Protein AF-A0A6J1HKQ3-F1 (afdb_monomer_lite)

Foldseek 3Di:
DVVVVVVVCVVVVVVCCCVPVVVVCVVDVVSVVVVVVVCVVCVVVVVCVVQVDDAQDPVLLVVLVVLLVVLLVQLLDPPVPSVLVSLVSNVSSVRRYVCSVVVCVVCCVVRVSSVVSNVVVVVVVVVVQVVPPPPDDPDPD

Structure (mmCIF, N/CA/C/O backbone):
data_AF-A0A6J1HKQ3-F1
#
_entry.id   AF-A0A6J1HKQ3-F1
#
loop_
_atom_site.group_PDB
_atom_site.id
_atom_site.type_symbol
_atom_site.label_atom_id
_atom_site.label_alt_id
_atom_site.label_comp_id
_atom_site.label_asym_id
_atom_site.label_entity_id
_atom_site.label_seq_id
_atom_site.pdbx_PDB_ins_code
_atom_site.Cartn_x
_atom_site.Cartn_y
_atom_site.Cartn_z
_atom_site.occupancy
_atom_site.B_iso_or_equiv
_atom_site.auth_seq_id
_atom_site.auth_comp_id
_atom_site.auth_asym_id
_atom_site.auth_atom_id
_atom_site.pdbx_PDB_model_num
ATOM 1 N N . MET A 1 1 ? 30.882 -17.206 27.217 1.00 46.12 1 MET A N 1
ATOM 2 C CA . MET A 1 1 ? 29.908 -17.148 28.333 1.00 46.12 1 MET A CA 1
ATOM 3 C C . MET A 1 1 ? 29.360 -15.746 28.627 1.00 46.12 1 MET A C 1
ATOM 5 O O . MET A 1 1 ? 28.227 -15.671 29.065 1.00 46.12 1 MET A O 1
ATOM 9 N N . ILE A 1 2 ? 30.076 -14.645 28.347 1.00 42.06 2 ILE A N 1
ATOM 10 C CA . ILE A 1 2 ? 29.600 -13.270 28.647 1.00 42.06 2 ILE A CA 1
ATOM 11 C C . ILE A 1 2 ? 28.511 -12.759 27.671 1.00 42.06 2 ILE A C 1
ATOM 13 O O . ILE A 1 2 ? 27.623 -12.017 28.071 1.00 42.06 2 ILE A O 1
ATOM 17 N N . VAL A 1 3 ? 28.507 -13.204 26.408 1.00 39.50 3 VAL A N 1
ATOM 18 C CA . VAL A 1 3 ? 27.545 -12.726 25.385 1.00 39.50 3 VAL A CA 1
ATOM 19 C C . VAL A 1 3 ? 26.098 -13.177 25.653 1.00 39.50 3 VAL A 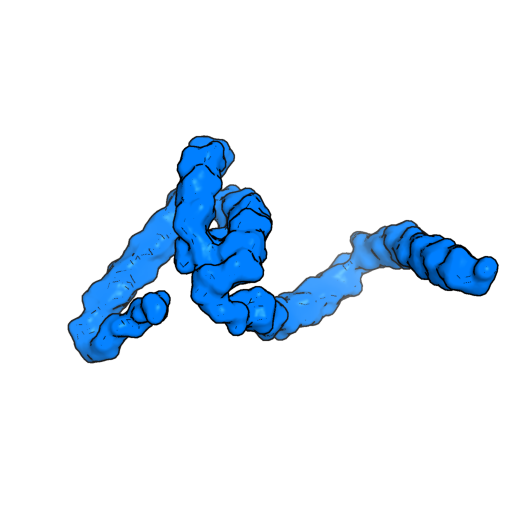C 1
ATOM 21 O O . VAL A 1 3 ? 25.153 -12.484 25.288 1.00 39.50 3 VAL A O 1
ATOM 24 N N . GLN A 1 4 ? 25.912 -14.309 26.337 1.00 44.72 4 GLN A N 1
ATOM 25 C CA . GLN A 1 4 ? 24.590 -14.899 26.572 1.00 44.72 4 GLN A CA 1
ATOM 26 C C . GLN A 1 4 ? 23.812 -14.189 27.694 1.00 44.72 4 GLN A C 1
ATOM 28 O O . GLN A 1 4 ? 22.592 -14.095 27.616 1.00 44.72 4 GLN A O 1
ATOM 33 N N . ALA A 1 5 ? 24.513 -13.631 28.690 1.00 41.69 5 ALA A N 1
ATOM 34 C CA . ALA A 1 5 ? 23.900 -12.814 29.739 1.00 41.69 5 ALA A CA 1
ATOM 35 C C . ALA A 1 5 ? 23.355 -11.489 29.166 1.00 41.69 5 ALA A C 1
ATOM 37 O O . ALA A 1 5 ? 22.201 -11.149 29.393 1.00 41.69 5 ALA A O 1
ATOM 38 N N . CYS A 1 6 ? 24.121 -10.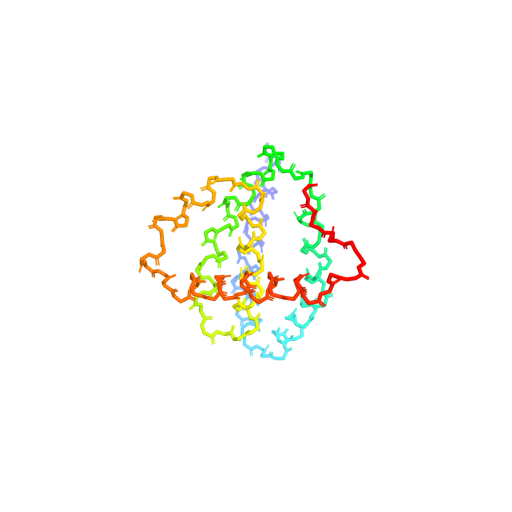819 28.292 1.00 51.50 6 CYS A N 1
ATOM 39 C CA . CYS A 1 6 ? 23.694 -9.575 27.634 1.00 51.50 6 CYS A CA 1
ATOM 40 C C . CYS A 1 6 ? 22.462 -9.727 26.720 1.00 51.50 6 CYS A C 1
ATOM 42 O O . CYS A 1 6 ? 21.669 -8.794 26.618 1.00 51.50 6 CYS A O 1
ATOM 44 N N . GLN A 1 7 ? 22.276 -10.871 26.048 1.00 48.72 7 GLN A N 1
ATOM 45 C CA . GLN A 1 7 ? 21.069 -11.103 25.238 1.00 48.72 7 GLN A CA 1
ATOM 46 C C . GLN A 1 7 ? 19.828 -11.393 26.092 1.00 48.72 7 GLN A C 1
ATOM 48 O O . GLN A 1 7 ? 18.734 -10.947 25.741 1.00 48.72 7 GLN A O 1
ATOM 53 N N . ALA A 1 8 ? 19.989 -12.119 27.202 1.00 53.16 8 ALA A N 1
ATOM 54 C CA . ALA A 1 8 ? 18.889 -12.429 28.111 1.00 53.16 8 ALA A CA 1
ATOM 55 C C . ALA A 1 8 ? 18.381 -11.169 28.828 1.00 53.16 8 ALA A C 1
ATOM 57 O O . ALA A 1 8 ? 17.173 -10.954 28.885 1.00 53.16 8 ALA A O 1
ATOM 58 N N . ASP A 1 9 ? 19.282 -10.292 29.275 1.00 60.91 9 ASP A N 1
ATOM 59 C CA . ASP A 1 9 ? 18.913 -9.043 29.949 1.00 60.91 9 ASP A CA 1
ATOM 60 C C . ASP A 1 9 ? 18.188 -8.063 29.017 1.00 60.91 9 ASP A C 1
ATOM 62 O O . ASP A 1 9 ? 17.253 -7.380 29.434 1.00 60.91 9 ASP A O 1
ATOM 66 N N . LEU A 1 10 ? 18.551 -8.032 27.729 1.00 69.44 10 LEU A N 1
ATOM 67 C CA . LEU A 1 10 ? 17.857 -7.204 26.741 1.00 69.44 10 LEU A CA 1
ATOM 68 C C . LEU A 1 10 ? 16.448 -7.738 26.445 1.00 69.44 10 LEU A C 1
ATOM 70 O O . LEU A 1 10 ? 15.500 -6.962 26.361 1.00 69.44 10 LEU A O 1
ATOM 74 N N . ALA A 1 11 ? 16.300 -9.059 26.304 1.00 72.00 11 ALA A N 1
ATOM 75 C CA . ALA A 1 11 ? 15.006 -9.692 26.058 1.00 72.00 11 ALA A CA 1
ATOM 76 C C . ALA A 1 11 ? 14.068 -9.554 27.267 1.00 72.00 11 ALA A C 1
ATOM 78 O O . ALA A 1 11 ? 12.896 -9.220 27.098 1.00 72.00 11 ALA A O 1
ATOM 79 N N . ILE A 1 12 ? 14.590 -9.737 28.483 1.00 77.69 12 ILE A N 1
ATOM 80 C CA . ILE A 1 12 ? 13.853 -9.527 29.736 1.00 77.69 12 ILE A CA 1
ATOM 81 C C . ILE A 1 12 ? 13.516 -8.042 29.911 1.00 77.69 12 ILE A C 1
ATOM 83 O O . ILE A 1 12 ? 12.399 -7.719 30.306 1.00 77.69 12 ILE A O 1
ATOM 87 N N . GLY A 1 13 ? 14.429 -7.135 29.558 1.00 78.00 13 GLY A N 1
ATOM 88 C CA . GLY A 1 13 ? 14.197 -5.691 29.584 1.00 78.00 13 GLY A CA 1
ATOM 89 C C . GLY A 1 13 ? 13.122 -5.239 28.595 1.00 78.00 13 GLY A C 1
ATOM 90 O O . GLY A 1 13 ? 12.247 -4.460 28.961 1.00 78.00 13 GLY A O 1
ATOM 91 N N . LEU A 1 14 ? 13.128 -5.768 27.369 1.00 74.75 14 LEU A N 1
ATOM 92 C CA . LEU A 1 14 ? 12.092 -5.515 26.362 1.00 74.75 14 LEU A CA 1
ATOM 93 C C . LEU A 1 14 ? 10.748 -6.128 26.763 1.00 74.75 14 LEU A C 1
ATOM 95 O O . LEU A 1 14 ? 9.712 -5.491 26.577 1.00 74.75 14 LEU A O 1
ATOM 99 N N . TYR A 1 15 ? 10.757 -7.326 27.353 1.00 77.56 15 TYR A N 1
ATOM 100 C CA . TYR A 1 15 ? 9.554 -7.965 27.880 1.00 77.56 15 TYR A CA 1
ATOM 101 C C . TYR A 1 15 ? 8.971 -7.165 29.050 1.00 77.56 15 TYR A C 1
ATOM 103 O O . TYR A 1 15 ? 7.782 -6.866 29.057 1.00 77.56 15 TYR A O 1
ATOM 111 N N . ALA A 1 16 ? 9.802 -6.732 30.000 1.00 74.88 16 ALA A N 1
ATOM 112 C CA . ALA A 1 16 ? 9.383 -5.872 31.100 1.00 74.88 16 ALA A CA 1
ATOM 113 C C . ALA A 1 16 ? 8.895 -4.506 30.591 1.00 74.88 16 ALA A C 1
ATOM 115 O O . ALA A 1 16 ? 7.859 -4.016 31.033 1.00 74.88 16 ALA A O 1
ATOM 116 N N . TRP A 1 17 ? 9.565 -3.913 29.604 1.00 77.44 17 TRP A N 1
ATOM 117 C CA . TRP A 1 17 ? 9.116 -2.677 28.964 1.00 77.44 17 TRP A CA 1
ATOM 118 C C . TRP A 1 17 ? 7.730 -2.854 28.322 1.00 77.44 17 TRP A C 1
ATOM 120 O O . TRP A 1 17 ? 6.816 -2.075 28.596 1.00 77.44 17 TRP A O 1
ATOM 130 N N . ALA A 1 18 ? 7.524 -3.926 27.555 1.00 76.94 18 ALA A N 1
ATOM 131 C CA . ALA A 1 18 ? 6.248 -4.214 26.904 1.00 76.94 18 ALA A CA 1
ATOM 132 C C . ALA A 1 18 ? 5.135 -4.613 27.888 1.00 76.94 18 ALA A C 1
ATOM 134 O O . ALA A 1 18 ? 3.961 -4.364 27.635 1.00 76.94 18 ALA A O 1
ATOM 135 N N . HIS A 1 19 ? 5.477 -5.215 29.022 1.00 70.44 19 HIS A N 1
ATOM 136 C CA . HIS A 1 19 ? 4.481 -5.682 29.981 1.00 70.44 19 HIS A CA 1
ATOM 137 C C . HIS A 1 19 ? 4.119 -4.621 31.032 1.00 70.44 19 HIS A C 1
ATOM 139 O O . HIS A 1 19 ? 2.997 -4.625 31.530 1.00 70.44 19 HIS A O 1
ATOM 145 N N . TYR A 1 20 ? 5.030 -3.695 31.357 1.00 69.75 20 TYR A N 1
ATOM 146 C CA . TYR A 1 20 ? 4.792 -2.644 32.355 1.00 69.75 20 TYR A CA 1
ATOM 147 C C . TYR A 1 20 ? 4.458 -1.280 31.742 1.00 69.75 20 TYR A C 1
ATOM 149 O O . TYR A 1 20 ? 3.579 -0.595 32.259 1.00 69.75 20 TYR A O 1
ATOM 157 N N . LEU A 1 21 ? 5.110 -0.862 30.651 1.00 63.53 21 LEU A N 1
ATOM 158 C CA . LEU A 1 21 ? 4.923 0.492 30.104 1.00 63.53 21 LEU A CA 1
ATOM 159 C C . LEU A 1 21 ? 3.824 0.568 29.049 1.00 63.53 21 LEU A C 1
ATOM 161 O O . LEU A 1 21 ? 3.116 1.568 28.978 1.00 63.53 21 LEU A O 1
ATOM 165 N N . LEU A 1 22 ? 3.630 -0.488 28.269 1.00 66.81 22 LEU A N 1
ATOM 166 C CA . LEU A 1 22 ? 2.591 -0.555 27.237 1.00 66.81 22 LEU A CA 1
ATOM 167 C C . LEU A 1 22 ? 1.169 -0.421 27.835 1.00 66.81 22 LEU A C 1
ATOM 169 O O . LEU A 1 22 ? 0.392 0.384 27.315 1.00 66.81 22 LEU A O 1
ATOM 173 N N . PRO A 1 23 ? 0.839 -1.054 28.985 1.00 61.84 23 PRO A N 1
ATOM 174 C CA . PRO A 1 23 ? -0.421 -0.799 29.689 1.00 61.84 23 PRO A CA 1
ATOM 175 C C . PRO A 1 23 ? -0.551 0.641 30.204 1.00 61.84 23 PRO A C 1
ATOM 177 O O . PRO A 1 23 ? -1.626 1.230 30.111 1.00 61.84 23 PRO A O 1
ATOM 180 N N . ILE A 1 24 ? 0.537 1.252 30.685 1.00 58.22 24 ILE A N 1
ATOM 181 C CA . ILE A 1 24 ? 0.543 2.641 31.185 1.00 58.22 24 ILE A CA 1
ATOM 182 C C . ILE A 1 24 ? 0.322 3.642 30.040 1.00 58.22 24 ILE A C 1
ATOM 184 O O . ILE A 1 24 ? -0.449 4.590 30.189 1.00 58.22 24 ILE A O 1
ATOM 188 N N . VAL A 1 25 ? 0.933 3.406 28.877 1.00 57.31 25 VAL A N 1
ATOM 189 C CA . VAL A 1 25 ? 0.704 4.199 27.658 1.00 57.31 25 VAL A CA 1
ATOM 190 C C . VAL A 1 25 ? -0.729 4.012 27.148 1.00 57.31 25 VAL A C 1
ATOM 192 O O . VAL A 1 25 ? -1.334 4.972 26.672 1.00 57.31 25 VAL A O 1
ATOM 195 N N . SER A 1 26 ? -1.309 2.817 27.307 1.00 55.88 26 SER A N 1
ATOM 196 C CA . SER A 1 26 ? -2.711 2.556 26.949 1.00 55.88 26 SER A CA 1
ATOM 197 C C . SER A 1 26 ? -3.726 3.200 27.910 1.00 55.88 26 SER A C 1
ATOM 199 O O . SER A 1 26 ? -4.828 3.543 27.489 1.00 55.88 26 SER A O 1
ATOM 201 N N . CYS A 1 27 ? -3.344 3.419 29.175 1.00 54.50 27 CYS A N 1
ATOM 202 C CA . CYS A 1 27 ? -4.207 3.944 30.240 1.00 54.50 27 CYS A CA 1
ATOM 203 C C . CYS A 1 27 ? -4.160 5.477 30.376 1.00 54.50 27 CYS A C 1
ATOM 205 O O . CYS A 1 27 ? -4.966 6.060 31.098 1.00 54.50 27 CYS A O 1
ATOM 207 N N . ASN A 1 28 ? -3.244 6.157 29.679 1.00 65.38 28 ASN A N 1
ATOM 208 C CA . ASN A 1 28 ? -3.148 7.614 29.712 1.00 65.38 28 ASN A CA 1
ATOM 209 C C . ASN A 1 28 ? -3.415 8.199 28.314 1.00 65.38 28 ASN A C 1
ATOM 211 O O . ASN A 1 28 ? -2.475 8.390 27.532 1.00 65.38 28 ASN A O 1
ATOM 215 N N . PRO A 1 29 ? -4.689 8.495 27.978 1.00 64.31 29 PRO A N 1
ATOM 216 C CA . PRO A 1 29 ? -5.082 8.993 26.662 1.00 64.31 29 PRO A CA 1
ATOM 217 C C . PRO A 1 29 ? -4.269 10.209 26.225 1.00 64.31 29 PRO A C 1
ATOM 219 O O . PRO A 1 29 ? -3.943 10.325 25.050 1.00 64.31 29 PRO A O 1
ATOM 222 N N . GLN A 1 30 ? -3.874 11.069 27.167 1.00 66.31 30 GLN A N 1
ATOM 223 C CA . GLN A 1 30 ? -3.092 12.271 26.897 1.00 66.31 30 GLN A CA 1
ATOM 224 C C . GLN A 1 30 ? -1.621 11.970 26.573 1.00 66.31 30 GLN A C 1
ATOM 226 O O . GLN A 1 30 ? -1.034 12.632 25.720 1.00 66.31 30 GLN A O 1
ATOM 231 N N . ALA A 1 31 ? -1.024 10.949 27.198 1.00 63.66 31 ALA A N 1
ATOM 232 C CA . ALA A 1 31 ? 0.323 10.492 26.849 1.00 63.66 31 ALA A CA 1
ATOM 233 C C . ALA A 1 31 ? 0.340 9.793 25.480 1.00 63.66 31 ALA A C 1
ATOM 235 O O . ALA A 1 31 ? 1.271 10.006 24.704 1.00 63.66 31 ALA A O 1
ATOM 236 N N . ARG A 1 32 ? -0.709 9.020 25.160 1.00 64.75 32 ARG A N 1
ATOM 237 C CA . ARG A 1 32 ? -0.923 8.435 23.829 1.00 64.75 32 ARG A CA 1
ATOM 238 C C . ARG A 1 32 ? -1.076 9.519 22.763 1.00 64.75 32 ARG A C 1
ATOM 240 O O . ARG A 1 32 ? -0.345 9.486 21.786 1.00 64.75 32 ARG A O 1
ATOM 247 N N . VAL A 1 33 ? -1.953 10.501 22.983 1.00 70.19 33 VAL A N 1
ATOM 248 C CA . VAL A 1 33 ? -2.159 11.631 22.059 1.00 70.19 33 VAL A CA 1
ATOM 249 C C . VAL A 1 33 ? -0.851 12.387 21.838 1.00 70.19 33 VAL A C 1
ATOM 251 O O . VAL A 1 33 ? -0.436 12.554 20.701 1.00 70.19 33 VAL A O 1
ATOM 254 N N . LYS A 1 34 ? -0.116 12.715 22.906 1.00 66.88 34 LYS A N 1
ATOM 255 C CA . LYS A 1 34 ? 1.176 13.410 22.799 1.00 66.88 34 LYS A CA 1
ATOM 256 C C . LYS A 1 34 ? 2.257 12.589 22.082 1.00 66.88 34 LYS A C 1
ATOM 258 O O . LYS A 1 34 ? 3.159 13.159 21.470 1.00 66.88 34 LYS A O 1
ATOM 263 N N . ALA A 1 35 ? 2.215 11.260 22.176 1.00 65.81 35 ALA A N 1
ATOM 264 C CA . ALA A 1 35 ? 3.107 10.381 21.421 1.00 65.81 35 ALA A CA 1
ATOM 265 C C . ALA A 1 35 ? 2.713 10.318 19.936 1.00 65.81 35 ALA A C 1
ATOM 267 O O . ALA A 1 35 ? 3.592 10.402 19.080 1.00 65.81 35 ALA A O 1
ATOM 268 N N . THR A 1 36 ? 1.415 10.236 19.634 1.00 72.62 36 THR A N 1
ATOM 269 C CA . THR A 1 36 ? 0.882 10.264 18.267 1.00 72.62 36 THR A CA 1
ATOM 270 C C . THR A 1 36 ? 1.158 11.603 17.582 1.00 72.62 36 THR A C 1
ATOM 272 O O . THR A 1 36 ? 1.686 11.590 16.480 1.00 72.62 36 THR A O 1
ATOM 275 N N . GLU A 1 37 ? 0.948 12.738 18.256 1.00 73.00 37 GLU A N 1
ATOM 276 C CA . GLU A 1 37 ? 1.266 14.083 17.739 1.00 73.00 37 GLU A CA 1
ATOM 277 C C . GLU A 1 37 ? 2.749 14.221 17.364 1.00 73.00 37 GLU A C 1
ATOM 279 O O . GLU A 1 37 ? 3.107 14.758 16.318 1.00 73.00 37 GLU A O 1
ATOM 284 N N . ARG A 1 38 ? 3.647 13.705 18.213 1.00 74.62 38 ARG A N 1
ATOM 285 C CA . ARG A 1 38 ? 5.090 13.715 17.931 1.00 74.62 38 ARG A CA 1
ATOM 286 C C . ARG A 1 38 ? 5.451 12.820 16.754 1.00 74.62 38 ARG A C 1
ATOM 288 O O . ARG A 1 38 ? 6.359 13.157 16.001 1.00 74.62 38 ARG A O 1
ATOM 295 N N . PHE A 1 39 ? 4.783 11.676 16.625 1.00 75.25 39 PHE A N 1
ATOM 296 C CA . PHE A 1 39 ? 4.994 10.773 15.504 1.00 75.25 39 PHE A CA 1
ATOM 297 C C . PHE A 1 39 ? 4.498 11.400 14.200 1.00 75.25 39 PHE A C 1
ATOM 299 O O . PHE A 1 39 ? 5.238 11.412 13.225 1.00 75.25 39 PHE A O 1
ATOM 306 N N . GLU A 1 40 ? 3.307 11.992 14.205 1.00 78.06 40 GLU A N 1
ATOM 307 C CA . GLU A 1 40 ? 2.714 12.691 13.065 1.00 78.06 40 GLU A CA 1
ATOM 308 C C . GLU A 1 40 ? 3.593 13.853 12.580 1.00 78.06 40 GLU A C 1
ATOM 310 O O . GLU A 1 40 ? 3.815 13.991 11.381 1.00 78.06 40 GLU A O 1
ATOM 315 N N . ALA A 1 41 ? 4.213 14.607 13.494 1.00 77.50 41 ALA A N 1
ATOM 316 C CA . ALA A 1 41 ? 5.150 15.675 13.138 1.00 77.50 41 ALA A CA 1
ATOM 317 C C . ALA A 1 41 ? 6.435 15.180 12.437 1.00 77.50 41 ALA A C 1
ATOM 319 O O . ALA A 1 41 ? 7.054 15.929 11.682 1.00 77.50 41 ALA A O 1
ATOM 320 N N . ILE A 1 42 ? 6.865 13.940 12.694 1.00 77.88 42 ILE A N 1
ATOM 321 C CA . ILE A 1 42 ? 8.106 13.359 12.144 1.00 77.88 42 ILE A CA 1
ATOM 322 C C . ILE A 1 42 ? 7.810 12.426 10.956 1.00 77.88 42 ILE A C 1
ATOM 324 O O . ILE A 1 42 ? 8.691 12.159 10.134 1.00 77.88 42 ILE A O 1
ATOM 328 N N . TYR A 1 43 ? 6.569 11.949 10.839 1.00 79.94 43 TYR A N 1
ATOM 329 C CA . TYR A 1 43 ? 6.136 10.975 9.843 1.00 79.94 43 TYR A CA 1
ATOM 330 C C . TYR A 1 43 ? 6.415 11.404 8.393 1.00 79.94 43 TYR A C 1
ATOM 332 O O . TYR A 1 43 ? 6.970 10.577 7.669 1.00 79.94 43 TYR A O 1
ATOM 340 N N . PRO A 1 44 ? 6.148 12.654 7.953 1.00 81.81 44 PRO A N 1
ATOM 341 C CA . PRO A 1 44 ? 6.457 13.082 6.588 1.00 81.81 44 PRO A CA 1
ATOM 342 C C . PRO A 1 44 ? 7.940 12.913 6.241 1.00 81.81 44 PRO A C 1
ATOM 344 O O . PRO A 1 44 ? 8.275 12.313 5.223 1.00 81.81 44 PRO A O 1
ATOM 347 N N . THR A 1 45 ? 8.835 13.340 7.134 1.00 79.25 45 THR A N 1
ATOM 348 C CA . THR A 1 45 ? 10.285 13.202 6.951 1.00 79.25 45 THR A CA 1
ATOM 349 C C . THR A 1 45 ? 10.708 11.736 6.922 1.00 79.25 45 THR A C 1
ATOM 351 O O . THR A 1 45 ? 11.514 11.330 6.086 1.00 79.25 45 THR A O 1
ATOM 354 N N . LEU A 1 46 ? 10.158 10.913 7.821 1.00 75.00 46 LEU A N 1
ATOM 355 C CA . LEU A 1 46 ? 10.465 9.484 7.860 1.00 75.00 46 LEU A CA 1
ATOM 356 C C . LEU A 1 46 ? 9.968 8.765 6.598 1.00 75.00 46 LEU A C 1
ATOM 358 O O . LEU A 1 46 ? 10.674 7.904 6.075 1.00 75.00 46 LEU A O 1
ATOM 362 N N . LYS A 1 47 ? 8.789 9.141 6.094 1.00 79.69 47 LYS A N 1
ATOM 363 C CA . LYS A 1 47 ? 8.220 8.654 4.836 1.00 79.69 47 LYS A CA 1
ATOM 364 C C . LYS A 1 47 ? 9.121 9.028 3.666 1.00 79.69 47 LYS A C 1
ATOM 366 O O . LYS A 1 47 ? 9.516 8.145 2.915 1.00 79.69 47 LYS A O 1
ATOM 371 N N . GLU A 1 48 ? 9.498 10.294 3.529 1.00 78.12 48 GLU A N 1
ATOM 372 C CA . GLU A 1 48 ? 10.393 10.732 2.453 1.00 78.12 48 GLU A CA 1
ATOM 373 C C . GLU A 1 48 ? 11.710 9.955 2.470 1.00 78.12 48 GLU A C 1
ATOM 375 O O . GLU A 1 48 ? 12.097 9.393 1.450 1.00 78.12 48 GLU A O 1
ATOM 380 N N . VAL A 1 49 ? 12.353 9.827 3.633 1.00 75.06 49 VAL A N 1
ATOM 381 C CA . VAL A 1 49 ? 13.618 9.087 3.767 1.00 75.06 49 VAL A CA 1
ATOM 382 C C . VAL A 1 49 ? 13.443 7.595 3.466 1.00 75.06 49 VAL A C 1
ATOM 384 O O . VAL A 1 49 ? 14.287 7.008 2.789 1.00 75.06 49 VAL A O 1
ATOM 387 N N . ALA A 1 50 ? 12.353 6.973 3.923 1.00 76.88 50 ALA A N 1
ATOM 388 C CA . ALA A 1 50 ? 12.067 5.566 3.647 1.00 76.88 50 ALA A CA 1
ATOM 389 C C . ALA A 1 50 ? 11.806 5.297 2.153 1.00 76.88 50 ALA A C 1
ATOM 391 O O . ALA A 1 50 ? 12.104 4.204 1.666 1.00 76.88 50 ALA A O 1
ATOM 392 N N . LEU A 1 51 ? 11.275 6.287 1.428 1.00 77.94 51 LEU A N 1
ATOM 393 C CA . LEU A 1 51 ? 10.926 6.181 0.010 1.00 77.94 51 LEU A CA 1
ATOM 394 C C . LEU A 1 51 ? 11.993 6.775 -0.935 1.00 77.94 51 LEU A C 1
ATOM 396 O O . LEU A 1 51 ? 11.917 6.540 -2.138 1.00 77.94 51 LEU A O 1
ATOM 400 N N . ALA A 1 52 ? 13.019 7.468 -0.425 1.00 76.88 52 ALA A N 1
ATOM 401 C CA . ALA A 1 52 ? 14.067 8.160 -1.198 1.00 76.88 52 ALA A CA 1
ATOM 402 C C . ALA A 1 52 ? 15.101 7.245 -1.894 1.00 76.88 52 ALA A C 1
ATOM 404 O O . ALA A 1 52 ? 16.159 7.704 -2.332 1.00 76.88 52 ALA A O 1
ATOM 405 N N . GLY A 1 53 ? 14.843 5.941 -1.997 1.00 78.44 53 GLY A N 1
ATOM 406 C CA . GLY A 1 53 ? 15.737 5.038 -2.722 1.00 78.44 53 GLY A CA 1
ATOM 407 C C . GLY A 1 53 ? 15.618 5.181 -4.242 1.00 78.44 53 GLY A C 1
ATOM 408 O O . GLY A 1 53 ? 14.656 5.734 -4.764 1.00 78.44 53 GLY A O 1
ATOM 409 N N . SER A 1 54 ? 16.601 4.642 -4.969 1.00 76.38 54 SER A N 1
ATOM 410 C CA . SER A 1 54 ? 16.588 4.652 -6.436 1.00 76.38 54 SER A CA 1
ATOM 411 C C . SER A 1 54 ? 15.367 3.881 -6.971 1.00 76.38 54 SER A C 1
ATOM 413 O O . SER A 1 54 ? 15.233 2.682 -6.656 1.00 76.38 54 SER A O 1
ATOM 415 N N . PRO A 1 55 ? 14.495 4.534 -7.770 1.00 71.31 55 PRO A N 1
ATOM 416 C CA . PRO A 1 55 ? 13.318 3.894 -8.338 1.00 71.31 55 PRO A CA 1
ATOM 417 C C . PRO A 1 55 ? 13.678 2.654 -9.154 1.00 71.31 55 PRO A C 1
ATOM 419 O O . PRO A 1 55 ? 14.673 2.624 -9.877 1.00 71.31 55 PRO A O 1
ATOM 422 N N . GLY A 1 56 ? 12.899 1.584 -9.002 1.00 74.44 56 GLY A N 1
ATOM 423 C CA . GLY A 1 56 ? 13.107 0.331 -9.738 1.00 74.44 56 GLY A CA 1
ATOM 424 C C . GLY A 1 56 ? 14.302 -0.529 -9.288 1.00 74.44 56 GLY A C 1
ATOM 425 O O . GLY A 1 56 ? 14.486 -1.631 -9.823 1.00 74.44 56 GLY A O 1
ATOM 426 N N . SER A 1 57 ? 15.083 -0.099 -8.289 1.00 85.44 57 SER A N 1
ATOM 427 C CA . SER A 1 57 ? 16.149 -0.918 -7.694 1.00 85.44 57 SER A CA 1
ATOM 428 C C . SER A 1 57 ? 15.601 -2.208 -7.064 1.00 85.44 57 SER A C 1
ATOM 430 O O . SER A 1 57 ? 14.456 -2.271 -6.616 1.00 85.44 57 SER A O 1
ATOM 432 N N . LYS A 1 58 ? 16.422 -3.267 -6.987 1.00 85.94 58 LYS A N 1
ATOM 433 C CA . LYS A 1 58 ? 15.998 -4.564 -6.416 1.00 85.94 58 LYS A CA 1
ATOM 434 C C . LYS A 1 58 ? 15.497 -4.431 -4.973 1.00 85.94 58 LYS A C 1
ATOM 436 O O . LYS A 1 58 ? 14.503 -5.056 -4.616 1.00 85.94 58 LYS A O 1
ATOM 441 N N . ALA A 1 59 ? 16.172 -3.610 -4.169 1.00 83.81 59 ALA A N 1
ATOM 442 C CA . ALA A 1 59 ? 15.761 -3.322 -2.800 1.00 83.81 59 ALA A CA 1
ATOM 443 C C . ALA A 1 59 ? 14.408 -2.597 -2.774 1.00 83.81 59 ALA A C 1
ATOM 445 O O . ALA A 1 59 ? 13.495 -3.040 -2.082 1.00 83.81 59 ALA A O 1
ATOM 446 N N . MET A 1 60 ? 14.232 -1.557 -3.597 1.00 85.94 60 MET A N 1
ATOM 447 C CA . MET A 1 60 ? 12.980 -0.801 -3.633 1.00 85.94 60 MET A CA 1
ATOM 448 C C . MET A 1 60 ? 11.803 -1.626 -4.165 1.00 85.94 60 MET A C 1
ATOM 450 O O . MET A 1 60 ? 10.684 -1.516 -3.668 1.00 85.94 60 MET A O 1
ATOM 454 N N . LYS A 1 61 ? 12.051 -2.541 -5.108 1.00 86.62 61 LYS A N 1
ATOM 455 C CA . LYS A 1 61 ? 11.057 -3.515 -5.585 1.00 86.62 61 LYS A CA 1
ATOM 456 C C . LYS A 1 61 ? 10.572 -4.462 -4.486 1.00 86.62 61 LYS A C 1
ATOM 458 O O . LYS A 1 61 ? 9.393 -4.801 -4.466 1.00 86.62 61 LYS A O 1
ATOM 463 N N . GLN A 1 62 ? 11.453 -4.885 -3.578 1.00 87.31 62 GLN A N 1
ATOM 464 C CA . GLN A 1 62 ? 11.064 -5.711 -2.429 1.00 87.31 62 GLN A CA 1
ATOM 465 C C . GLN A 1 62 ? 10.317 -4.895 -1.373 1.00 87.31 62 GLN A C 1
ATOM 467 O O . GLN A 1 62 ? 9.303 -5.355 -0.851 1.00 87.31 62 GLN A O 1
ATOM 472 N N . VAL A 1 63 ? 10.798 -3.685 -1.081 1.00 87.12 63 VAL A N 1
ATOM 473 C CA . VAL A 1 63 ? 10.168 -2.771 -0.120 1.00 87.12 63 VAL A CA 1
ATOM 474 C C . VAL A 1 63 ? 8.755 -2.408 -0.574 1.00 87.12 63 VAL A C 1
ATOM 476 O O . VAL A 1 63 ? 7.813 -2.611 0.186 1.00 87.12 63 VAL A O 1
ATOM 479 N N . SER A 1 64 ? 8.583 -1.985 -1.828 1.00 86.12 64 SER A N 1
ATOM 480 C CA . SER A 1 64 ? 7.265 -1.691 -2.409 1.00 86.12 64 SER A CA 1
ATOM 481 C C . SER A 1 64 ? 6.322 -2.892 -2.358 1.00 86.12 64 SER A C 1
ATOM 483 O O . SER A 1 64 ? 5.197 -2.737 -1.908 1.00 86.12 64 SER A O 1
ATOM 485 N N . GLN A 1 65 ? 6.770 -4.108 -2.694 1.00 88.06 65 GLN A N 1
ATOM 486 C CA . GLN A 1 65 ? 5.927 -5.306 -2.552 1.00 88.06 65 GLN A CA 1
ATOM 487 C C . GLN A 1 65 ? 5.488 -5.568 -1.107 1.00 88.06 65 GLN A C 1
ATOM 489 O O . GLN A 1 65 ? 4.350 -5.970 -0.874 1.00 88.06 65 GLN A O 1
ATOM 494 N N . LYS A 1 66 ? 6.383 -5.380 -0.129 1.00 88.38 66 LYS A N 1
ATOM 495 C CA . LYS A 1 66 ? 6.050 -5.588 1.287 1.00 88.38 66 LYS A CA 1
ATOM 496 C C . LYS A 1 66 ? 5.080 -4.529 1.794 1.00 88.38 66 LYS A C 1
ATOM 498 O O . LYS A 1 66 ? 4.123 -4.882 2.475 1.00 88.38 66 LYS A O 1
ATOM 503 N N . ILE A 1 67 ? 5.307 -3.268 1.441 1.00 89.88 67 ILE A N 1
ATOM 504 C CA . ILE A 1 67 ? 4.453 -2.142 1.830 1.00 89.88 67 ILE A CA 1
ATOM 505 C C . ILE A 1 67 ? 3.077 -2.243 1.159 1.00 89.88 67 ILE A C 1
ATOM 507 O O . ILE A 1 67 ? 2.068 -1.999 1.819 1.00 89.88 67 ILE A O 1
ATOM 511 N N . PHE A 1 68 ? 3.022 -2.681 -0.103 1.00 88.25 68 PHE A N 1
ATOM 512 C CA . PHE A 1 68 ? 1.797 -2.793 -0.896 1.00 88.25 68 PHE A CA 1
ATOM 513 C C . PHE A 1 68 ? 0.682 -3.545 -0.166 1.00 88.25 68 PHE A C 1
ATOM 515 O O . PHE A 1 68 ? -0.442 -3.064 -0.087 1.00 88.25 68 PHE A O 1
ATOM 522 N N . SER A 1 69 ? 0.996 -4.697 0.433 1.00 87.00 69 SER A N 1
ATOM 523 C CA . SER A 1 69 ? 0.000 -5.512 1.141 1.00 87.00 69 SER A CA 1
ATOM 524 C C . SER A 1 69 ? -0.641 -4.786 2.332 1.00 87.00 69 SER A C 1
ATOM 526 O O . SER A 1 69 ? -1.815 -5.005 2.624 1.00 87.00 69 SER A O 1
ATOM 528 N N . PHE A 1 70 ? 0.119 -3.936 3.029 1.00 86.06 70 PHE A N 1
ATOM 529 C CA . PHE A 1 70 ? -0.388 -3.150 4.155 1.00 86.06 70 PHE A CA 1
ATOM 530 C C . PHE A 1 70 ? -1.179 -1.937 3.671 1.00 86.06 70 PHE A C 1
ATOM 532 O O . PHE A 1 70 ? -2.278 -1.694 4.164 1.00 86.06 70 PHE A O 1
ATOM 539 N N . ALA A 1 71 ? -0.652 -1.226 2.671 1.00 87.12 71 ALA A N 1
ATOM 540 C CA . ALA A 1 71 ? -1.313 -0.073 2.071 1.00 87.12 71 ALA A CA 1
ATOM 541 C C . ALA A 1 71 ? -2.656 -0.455 1.435 1.00 87.12 71 ALA A C 1
ATOM 543 O O . ALA A 1 71 ? -3.637 0.253 1.620 1.00 87.12 71 ALA A O 1
ATOM 544 N N . ALA A 1 72 ? -2.729 -1.608 0.764 1.00 86.50 72 ALA A N 1
ATOM 545 C CA . ALA A 1 72 ? -3.963 -2.115 0.176 1.00 86.50 72 ALA A CA 1
ATOM 546 C C . ALA A 1 72 ? -5.067 -2.306 1.212 1.00 86.50 72 ALA A C 1
ATOM 548 O O . ALA A 1 72 ? -6.176 -1.826 1.013 1.00 86.50 72 ALA A O 1
ATOM 549 N N . LYS A 1 73 ? -4.758 -2.952 2.339 1.00 83.69 73 LYS A N 1
ATOM 550 C CA . LYS A 1 73 ? -5.730 -3.149 3.420 1.00 83.69 73 LYS A CA 1
ATOM 551 C C . LYS A 1 73 ? -6.181 -1.816 4.015 1.00 83.69 73 LYS A C 1
ATOM 553 O O . LYS A 1 73 ? -7.375 -1.562 4.070 1.00 83.69 73 LYS A O 1
ATOM 558 N N . ALA A 1 74 ? -5.231 -0.947 4.355 1.00 83.88 74 ALA A N 1
ATOM 559 C CA . ALA A 1 74 ? -5.516 0.337 4.989 1.00 83.88 74 ALA A CA 1
ATOM 560 C C . ALA A 1 74 ? -6.254 1.332 4.071 1.00 83.88 74 ALA A C 1
ATOM 562 O O . ALA A 1 74 ? -7.025 2.153 4.556 1.00 83.88 74 ALA A O 1
ATOM 563 N N . ALA A 1 75 ? -6.057 1.265 2.751 1.00 83.81 75 ALA A N 1
ATOM 564 C CA . ALA A 1 75 ? -6.739 2.140 1.794 1.00 83.81 75 ALA A CA 1
ATOM 565 C C . ALA A 1 75 ? -8.251 1.868 1.695 1.00 83.81 75 ALA A C 1
ATOM 567 O O . ALA A 1 75 ? -8.992 2.748 1.268 1.00 83.81 75 ALA A O 1
ATOM 568 N N . GLY A 1 76 ? -8.702 0.670 2.083 1.00 75.50 76 GLY A N 1
ATOM 569 C CA . GLY A 1 76 ? -10.121 0.304 2.133 1.00 75.50 76 GLY A CA 1
ATOM 570 C C . GLY A 1 76 ? -10.770 0.540 3.497 1.00 75.50 76 GLY A C 1
ATOM 571 O O . GLY A 1 76 ? -11.952 0.272 3.659 1.00 75.50 76 GLY A O 1
ATOM 572 N N . GLU A 1 77 ? -10.018 1.005 4.498 1.00 76.06 77 GLU A N 1
ATOM 573 C CA . GLU A 1 77 ? -10.561 1.274 5.830 1.00 76.06 77 GLU A CA 1
ATOM 574 C C . GLU A 1 77 ? -11.138 2.696 5.890 1.00 76.06 77 GLU A C 1
ATOM 576 O O . GLU A 1 77 ? -10.489 3.664 5.506 1.00 76.06 77 GLU A O 1
ATOM 581 N N . SER A 1 78 ? -12.354 2.849 6.421 1.00 59.38 78 SER A N 1
ATOM 582 C CA . SER A 1 78 ? -13.173 4.075 6.373 1.00 59.38 78 SER A CA 1
ATOM 583 C C . SER A 1 78 ? -12.671 5.259 7.229 1.00 59.38 78 SER A C 1
ATOM 585 O O . SER A 1 78 ? -13.458 6.125 7.620 1.00 59.38 78 SER A O 1
ATOM 587 N N . VAL A 1 79 ? -11.383 5.311 7.581 1.00 62.16 79 VAL A N 1
ATOM 588 C CA . VAL A 1 79 ? -10.783 6.433 8.318 1.00 62.16 79 VAL A CA 1
ATOM 589 C C . VAL A 1 79 ? -10.226 7.437 7.307 1.00 62.16 79 VAL A C 1
ATOM 591 O O . VAL A 1 79 ? -9.226 7.177 6.642 1.00 62.16 79 VAL A O 1
ATOM 594 N N . SER A 1 80 ? -10.891 8.587 7.167 1.00 66.62 80 SER A N 1
ATOM 595 C CA . SER A 1 80 ? -10.733 9.497 6.017 1.00 66.62 80 SER A CA 1
ATOM 596 C C . SER A 1 80 ? -9.316 10.041 5.761 1.00 66.62 80 SER A C 1
ATOM 598 O O . SER A 1 80 ? -8.977 10.286 4.609 1.00 66.62 80 SER A O 1
ATOM 600 N N . GLU A 1 81 ? -8.479 10.223 6.788 1.00 64.94 81 GLU A N 1
ATOM 601 C CA . GLU A 1 81 ? -7.107 10.741 6.610 1.00 64.94 81 GLU A CA 1
ATOM 602 C C . GLU A 1 81 ? -6.078 9.622 6.387 1.00 64.94 81 GLU A C 1
ATOM 604 O O . GLU A 1 81 ? -5.197 9.736 5.534 1.00 64.94 81 GLU A O 1
ATOM 609 N N . LEU A 1 82 ? -6.229 8.497 7.094 1.00 72.75 82 LEU A N 1
ATOM 610 C CA . LEU A 1 82 ? -5.344 7.336 6.959 1.00 72.75 82 LEU A CA 1
ATOM 611 C C . LEU A 1 82 ? -5.563 6.597 5.633 1.00 72.75 82 LEU A C 1
ATOM 613 O O . LEU A 1 82 ? -4.598 6.136 5.027 1.00 72.75 82 LEU A O 1
ATOM 617 N N . SER A 1 83 ? -6.807 6.528 5.156 1.00 78.25 83 SER A N 1
ATOM 618 C CA . SER A 1 83 ? -7.150 5.930 3.858 1.00 78.25 83 SER A CA 1
ATOM 619 C C . SER A 1 83 ? -6.553 6.706 2.685 1.00 78.25 83 SER A C 1
ATOM 621 O O . SER A 1 83 ? -6.038 6.097 1.747 1.00 78.25 83 SER A O 1
ATOM 623 N N . GLY A 1 84 ? -6.544 8.043 2.749 1.00 82.62 84 GLY A N 1
ATOM 624 C CA . GLY A 1 84 ? -5.922 8.892 1.730 1.00 82.62 84 GLY A CA 1
ATOM 625 C C . GLY A 1 84 ? -4.407 8.697 1.657 1.00 82.62 84 GLY A C 1
ATOM 626 O O . GLY A 1 84 ? -3.839 8.538 0.575 1.00 82.62 84 GLY A O 1
ATOM 627 N N . GLU A 1 85 ? -3.750 8.629 2.812 1.00 82.62 85 GLU A N 1
ATOM 628 C CA . GLU A 1 85 ? -2.314 8.366 2.891 1.00 82.62 85 GLU A CA 1
ATOM 629 C C . GLU A 1 85 ? -1.964 6.941 2.428 1.00 82.62 85 GLU A C 1
ATOM 631 O O . GLU A 1 85 ? -1.054 6.754 1.616 1.00 82.62 85 GLU A O 1
ATOM 636 N N . ALA A 1 86 ? -2.738 5.938 2.849 1.00 85.19 86 ALA A N 1
ATOM 637 C CA . ALA A 1 86 ? -2.590 4.562 2.383 1.00 85.19 86 ALA A CA 1
ATOM 638 C C . ALA A 1 86 ? -2.793 4.443 0.865 1.00 85.19 86 ALA A C 1
ATOM 640 O O . ALA A 1 86 ? -2.036 3.734 0.203 1.00 85.19 86 ALA A O 1
ATOM 641 N N . THR A 1 87 ? -3.740 5.192 0.297 1.00 88.56 87 THR A N 1
ATOM 642 C CA . THR A 1 87 ? -3.970 5.281 -1.153 1.00 88.56 87 THR A CA 1
ATOM 643 C C . THR A 1 87 ? -2.748 5.848 -1.881 1.00 88.56 87 THR A C 1
ATOM 645 O O . THR A 1 87 ? -2.309 5.285 -2.884 1.00 88.56 87 THR A O 1
ATOM 648 N N . ASN A 1 88 ? -2.124 6.905 -1.353 1.00 88.12 88 ASN A N 1
ATOM 649 C CA . ASN A 1 88 ? -0.897 7.464 -1.934 1.00 88.12 88 ASN A CA 1
ATOM 650 C C . ASN A 1 88 ? 0.264 6.458 -1.896 1.00 88.12 88 ASN A C 1
ATOM 652 O O . ASN A 1 88 ? 0.997 6.306 -2.876 1.00 88.12 88 ASN A O 1
ATOM 656 N N . VAL A 1 89 ? 0.431 5.747 -0.777 1.00 88.25 89 VAL A N 1
ATOM 657 C CA . VAL A 1 89 ? 1.461 4.708 -0.630 1.00 88.25 89 VAL A CA 1
ATOM 658 C C . VAL A 1 89 ? 1.183 3.518 -1.555 1.00 88.25 89 VAL A C 1
ATOM 660 O O . VAL A 1 89 ? 2.120 2.964 -2.135 1.00 88.25 89 VAL A O 1
ATOM 663 N N . PHE A 1 90 ? -0.085 3.150 -1.748 1.00 89.94 90 PHE A N 1
ATOM 664 C CA . PHE A 1 90 ? -0.515 2.131 -2.706 1.00 89.94 90 PHE A CA 1
ATOM 665 C C . PHE A 1 90 ? -0.081 2.515 -4.121 1.00 89.94 90 PHE A C 1
ATOM 667 O O . PHE A 1 90 ? 0.625 1.746 -4.777 1.00 89.94 90 PHE A O 1
ATOM 674 N N . ILE A 1 91 ? -0.453 3.716 -4.573 1.00 89.88 91 ILE A N 1
ATOM 675 C CA . ILE A 1 91 ? -0.100 4.236 -5.900 1.00 89.88 91 ILE A CA 1
ATOM 676 C C . ILE A 1 91 ? 1.419 4.267 -6.070 1.00 89.88 91 ILE A C 1
ATOM 678 O O . ILE A 1 91 ? 1.938 3.785 -7.076 1.00 89.88 91 ILE A O 1
ATOM 682 N N . TRP A 1 92 ? 2.154 4.744 -5.064 1.00 89.75 92 TRP A N 1
ATOM 683 C CA . TRP A 1 92 ? 3.613 4.720 -5.093 1.00 89.75 92 TRP A CA 1
ATOM 684 C C . TRP A 1 92 ? 4.163 3.292 -5.260 1.00 89.75 92 TRP A C 1
ATOM 686 O O . TRP A 1 92 ? 5.048 3.068 -6.081 1.00 89.75 92 TRP A O 1
ATOM 696 N N . CYS A 1 93 ? 3.610 2.286 -4.577 1.00 87.25 93 CYS A N 1
ATOM 697 C CA . CYS A 1 93 ? 4.055 0.897 -4.747 1.00 87.25 93 CYS A CA 1
ATOM 698 C C . CYS A 1 93 ? 3.856 0.381 -6.183 1.00 87.25 93 CYS A C 1
ATOM 700 O O . CYS A 1 93 ? 4.690 -0.390 -6.670 1.00 87.25 93 CYS A O 1
ATOM 702 N N . LEU A 1 94 ? 2.789 0.814 -6.865 1.00 89.38 94 LEU A N 1
ATOM 703 C CA . LEU A 1 94 ? 2.533 0.484 -8.270 1.00 89.38 94 LEU A CA 1
ATOM 704 C C . LEU A 1 94 ? 3.572 1.109 -9.214 1.00 89.38 94 LEU A C 1
ATOM 706 O O . LEU A 1 94 ? 3.965 0.466 -10.189 1.00 89.38 94 LEU A O 1
ATOM 710 N N . THR A 1 95 ? 4.061 2.322 -8.925 1.00 85.12 95 THR A N 1
ATOM 711 C CA . THR A 1 95 ? 5.106 2.967 -9.748 1.00 85.12 95 THR A CA 1
ATOM 712 C C . THR A 1 95 ? 6.477 2.323 -9.559 1.00 85.12 95 THR A C 1
ATOM 714 O O . THR A 1 95 ? 7.284 2.292 -10.486 1.00 85.12 95 THR A O 1
ATOM 717 N N . GLN A 1 96 ? 6.744 1.758 -8.379 1.00 83.94 96 GLN A N 1
ATOM 718 C CA . GLN A 1 96 ? 8.037 1.143 -8.076 1.00 83.94 96 GLN A CA 1
ATOM 719 C C . GLN A 1 96 ? 8.195 -0.281 -8.619 1.00 83.94 96 GLN A C 1
ATOM 721 O O . GLN A 1 96 ? 9.320 -0.708 -8.913 1.00 83.94 96 GLN A O 1
ATOM 726 N N . ASN A 1 97 ? 7.107 -1.051 -8.714 1.00 84.69 97 ASN A N 1
ATOM 727 C CA . ASN A 1 97 ? 7.187 -2.453 -9.103 1.00 84.69 97 ASN A CA 1
ATOM 728 C C . ASN A 1 97 ? 5.938 -2.949 -9.844 1.00 84.69 97 ASN A C 1
ATOM 730 O O . ASN A 1 97 ? 4.848 -3.023 -9.286 1.00 84.69 97 ASN A O 1
ATOM 734 N N . VAL A 1 98 ? 6.138 -3.424 -11.077 1.00 86.81 98 VAL A N 1
ATOM 735 C CA . VAL A 1 98 ? 5.085 -4.016 -11.918 1.00 86.81 98 VAL A CA 1
ATOM 736 C C . VAL A 1 98 ? 4.408 -5.237 -11.286 1.00 86.81 98 VAL A C 1
ATOM 738 O O . VAL A 1 98 ? 3.245 -5.518 -11.562 1.00 86.81 98 VAL A O 1
ATOM 741 N N . ASP A 1 99 ? 5.100 -5.963 -10.407 1.00 88.44 99 ASP A N 1
ATOM 742 C CA . ASP A 1 99 ? 4.514 -7.104 -9.703 1.00 88.44 99 ASP A CA 1
ATOM 743 C C . ASP A 1 99 ? 3.457 -6.682 -8.671 1.00 88.44 99 ASP A C 1
ATOM 745 O O . ASP A 1 99 ? 2.640 -7.514 -8.279 1.00 88.44 99 ASP A O 1
ATOM 749 N N . CYS A 1 100 ? 3.429 -5.412 -8.250 1.00 88.88 100 CYS A N 1
ATOM 750 C CA . CYS A 1 100 ? 2.362 -4.889 -7.397 1.00 88.88 100 CYS A CA 1
ATOM 751 C C . CYS A 1 100 ? 1.011 -4.891 -8.130 1.00 88.88 100 CYS A C 1
ATOM 753 O O . CYS A 1 100 ? 0.003 -5.192 -7.504 1.00 88.88 100 CYS A O 1
ATOM 755 N N . TYR A 1 101 ? 0.977 -4.699 -9.456 1.00 89.44 101 TYR A N 1
ATOM 756 C CA . TYR A 1 101 ? -0.260 -4.858 -10.238 1.00 89.44 101 TYR A CA 1
ATOM 757 C C . TYR A 1 101 ? -0.768 -6.302 -10.221 1.00 89.44 101 TYR A C 1
ATOM 759 O O . TYR A 1 101 ? -1.961 -6.538 -10.078 1.00 89.44 101 TYR A O 1
ATOM 767 N N . LYS A 1 102 ? 0.137 -7.287 -10.281 1.00 91.19 102 LYS A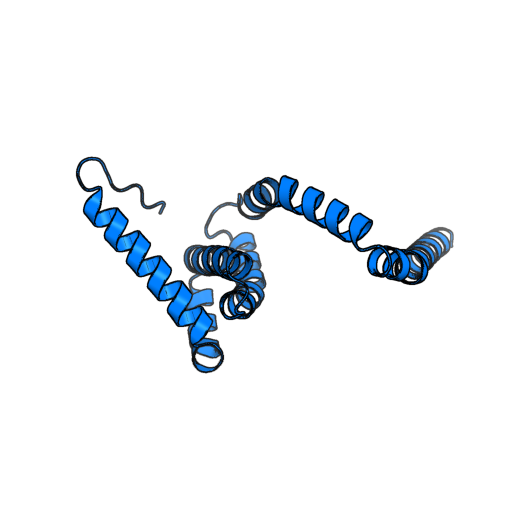 N 1
ATOM 768 C CA . LYS A 1 102 ? -0.236 -8.708 -10.160 1.00 91.19 102 LYS A CA 1
ATOM 769 C C . LYS A 1 102 ? -0.731 -9.064 -8.759 1.00 91.19 102 LYS A C 1
ATOM 771 O O . LYS A 1 102 ? -1.454 -10.038 -8.598 1.00 91.19 102 LYS A O 1
ATOM 776 N N . GLN A 1 103 ? -0.264 -8.353 -7.732 1.00 89.06 103 GLN A N 1
ATOM 777 C CA . GLN A 1 103 ? -0.783 -8.512 -6.375 1.00 89.06 103 GLN A CA 1
ATOM 778 C C . GLN A 1 103 ? -2.147 -7.850 -6.239 1.00 89.06 103 GLN A C 1
ATOM 780 O O . GLN A 1 103 ? -3.029 -8.453 -5.644 1.00 89.06 103 GLN A O 1
ATOM 785 N N . TRP A 1 104 ? -2.327 -6.668 -6.830 1.00 92.19 104 TRP A N 1
ATOM 786 C CA . TRP A 1 104 ? -3.611 -5.980 -6.876 1.00 92.19 104 TRP A CA 1
ATOM 787 C C . TRP A 1 104 ? -4.691 -6.858 -7.511 1.00 92.19 104 TRP A C 1
ATOM 789 O O . TRP A 1 104 ? -5.718 -7.093 -6.887 1.00 92.19 104 TRP A O 1
ATOM 799 N N . ASP A 1 105 ? -4.405 -7.441 -8.675 1.00 89.50 105 ASP A N 1
ATOM 800 C CA . ASP A 1 105 ? -5.305 -8.347 -9.402 1.00 89.50 105 ASP A CA 1
ATOM 801 C C . ASP A 1 105 ? -5.763 -9.561 -8.570 1.00 89.50 105 ASP A C 1
ATOM 803 O O . ASP A 1 105 ? -6.835 -10.109 -8.780 1.00 89.50 105 ASP A O 1
ATOM 807 N N . LYS A 1 106 ? -4.987 -9.962 -7.558 1.00 89.38 106 LYS A N 1
ATOM 808 C CA . LYS A 1 106 ? -5.354 -11.068 -6.660 1.00 89.38 106 LYS A CA 1
ATOM 809 C C . LYS A 1 106 ? -6.199 -10.649 -5.466 1.00 89.38 106 LYS A C 1
ATOM 811 O O . LYS A 1 106 ? -6.787 -11.519 -4.838 1.00 89.38 106 LYS A O 1
ATOM 816 N N . ILE A 1 107 ? -6.175 -9.370 -5.095 1.00 86.25 107 ILE A N 1
ATOM 817 C CA . ILE A 1 107 ? -6.793 -8.871 -3.856 1.00 86.25 107 ILE A CA 1
ATOM 818 C C . ILE A 1 107 ? -7.910 -7.855 -4.110 1.00 86.25 107 ILE A C 1
ATOM 820 O O . ILE A 1 107 ? -8.562 -7.441 -3.157 1.00 86.25 107 ILE A O 1
ATOM 824 N N . TYR A 1 108 ? -8.113 -7.405 -5.354 1.00 83.00 108 TYR A N 1
ATOM 825 C CA . TYR A 1 108 ? -9.076 -6.342 -5.656 1.00 83.00 108 TYR A CA 1
ATOM 826 C C . TYR A 1 108 ? -10.524 -6.779 -5.406 1.00 83.00 108 TYR A C 1
ATOM 828 O O . TYR A 1 108 ? -11.321 -5.957 -4.965 1.00 83.00 108 TYR A O 1
ATOM 836 N N . GLU A 1 109 ? -10.854 -8.057 -5.632 1.00 83.62 109 GLU A N 1
ATOM 837 C CA . GLU A 1 109 ? -12.196 -8.603 -5.370 1.00 83.62 109 GLU A CA 1
ATOM 838 C C . GLU A 1 109 ? -12.536 -8.553 -3.878 1.00 83.62 109 GLU A C 1
ATOM 840 O O . GLU A 1 109 ? -13.646 -8.178 -3.503 1.00 83.62 109 GLU A O 1
ATOM 845 N N . ASP A 1 110 ? -11.546 -8.833 -3.028 1.00 83.81 110 ASP A N 1
ATOM 846 C CA . ASP A 1 110 ? -11.677 -8.776 -1.571 1.00 83.81 110 ASP A CA 1
ATOM 847 C C . ASP A 1 110 ? -11.626 -7.338 -1.026 1.00 83.81 110 ASP A C 1
ATOM 849 O O . ASP A 1 110 ? -11.947 -7.102 0.139 1.00 83.81 110 ASP A O 1
ATOM 853 N N . ASN A 1 111 ? -11.190 -6.368 -1.839 1.00 83.62 111 ASN A N 1
ATOM 854 C CA . ASN A 1 111 ? -10.970 -4.988 -1.415 1.00 83.62 111 ASN A CA 1
ATOM 855 C C . ASN A 1 111 ? -11.336 -3.974 -2.511 1.00 83.62 111 ASN A C 1
ATOM 857 O O . ASN A 1 111 ? -10.516 -3.188 -3.012 1.00 83.62 111 ASN A O 1
ATOM 861 N N . LEU A 1 112 ? -12.615 -4.014 -2.888 1.00 86.31 112 LEU A N 1
ATOM 862 C CA . LEU A 1 112 ? -13.208 -3.127 -3.887 1.00 86.31 112 LEU A CA 1
ATOM 863 C C . LEU A 1 112 ? -13.111 -1.652 -3.477 1.00 86.31 112 LEU A C 1
ATOM 865 O O . LEU A 1 112 ? -12.818 -0.810 -4.320 1.00 86.31 112 LEU A O 1
ATOM 869 N N . GLU A 1 113 ? -13.300 -1.333 -2.195 1.00 87.25 113 GLU A N 1
ATOM 870 C CA . GLU A 1 113 ? -13.283 0.049 -1.694 1.00 87.25 113 GLU A CA 1
ATOM 871 C C . GLU A 1 113 ? -11.901 0.705 -1.825 1.00 87.25 113 GLU A C 1
ATOM 873 O O . GLU A 1 113 ? -11.799 1.833 -2.321 1.00 87.25 113 GLU A O 1
ATOM 878 N N . ALA A 1 114 ? -10.825 -0.021 -1.492 1.00 86.19 114 ALA A N 1
ATOM 879 C CA . ALA A 1 114 ? -9.462 0.450 -1.743 1.00 86.19 114 ALA A CA 1
ATOM 880 C C . ALA A 1 114 ? -9.223 0.682 -3.240 1.00 86.19 114 ALA A C 1
ATOM 882 O O . ALA A 1 114 ? -8.656 1.698 -3.638 1.00 86.19 114 ALA A O 1
ATOM 883 N N . SER A 1 115 ? -9.685 -0.250 -4.078 1.00 89.25 115 SER A N 1
ATOM 884 C CA . SER A 1 115 ? -9.492 -0.181 -5.528 1.00 89.25 115 SER A CA 1
ATOM 885 C C . SER A 1 115 ? -10.220 1.018 -6.140 1.00 89.25 115 SER A C 1
ATOM 887 O O . SER A 1 115 ? -9.637 1.739 -6.948 1.00 89.25 115 SER A O 1
ATOM 889 N N . VAL A 1 116 ? -11.461 1.283 -5.719 1.00 89.44 116 VAL A N 1
ATOM 890 C CA . VAL A 1 116 ? -12.233 2.462 -6.142 1.00 89.44 116 VAL A CA 1
ATOM 891 C C . VAL A 1 116 ? -11.548 3.751 -5.692 1.00 89.44 116 VAL A C 1
ATOM 893 O O . VAL A 1 116 ? -11.416 4.671 -6.497 1.00 89.44 116 VAL A O 1
ATOM 896 N N . SER A 1 117 ? -11.064 3.815 -4.451 1.00 88.44 117 SER A N 1
ATOM 897 C CA . SER A 1 117 ? -10.355 4.990 -3.926 1.00 88.44 117 SER A CA 1
ATOM 898 C C . SER A 1 117 ? -9.064 5.281 -4.697 1.00 88.44 117 SER A C 1
ATOM 900 O O . SER A 1 117 ? -8.830 6.423 -5.098 1.00 88.44 117 SER A O 1
ATOM 902 N N . VAL A 1 118 ? -8.264 4.248 -4.980 1.00 89.31 118 VAL A N 1
ATOM 903 C CA . VAL A 1 118 ? -7.036 4.348 -5.788 1.00 89.31 118 VAL A CA 1
ATOM 904 C C . VAL A 1 118 ? -7.344 4.802 -7.214 1.00 89.31 118 VAL A C 1
ATOM 906 O O . VAL A 1 118 ? -6.713 5.737 -7.705 1.00 89.31 118 VAL A O 1
ATOM 909 N N . LEU A 1 119 ? -8.319 4.178 -7.879 1.00 89.81 119 LEU A N 1
ATOM 910 C CA . LEU A 1 119 ? -8.688 4.528 -9.254 1.00 89.81 119 LEU A CA 1
ATOM 911 C C . LEU A 1 119 ? -9.255 5.945 -9.350 1.00 89.81 119 LEU A C 1
ATOM 913 O O . LEU A 1 119 ? -8.903 6.675 -10.274 1.00 89.81 119 LEU A O 1
ATOM 917 N N . LYS A 1 120 ? -10.080 6.356 -8.383 1.00 89.69 120 LYS A N 1
ATOM 918 C CA . LYS A 1 120 ? -10.611 7.718 -8.311 1.00 89.69 120 LYS A CA 1
ATOM 919 C C . LYS A 1 120 ? -9.486 8.738 -8.156 1.00 89.69 120 LYS A C 1
ATOM 921 O O . LYS A 1 120 ? -9.417 9.674 -8.938 1.00 89.69 120 LYS A O 1
ATOM 926 N N . LYS A 1 121 ? -8.560 8.503 -7.221 1.00 88.12 121 LYS A N 1
ATOM 927 C CA . LYS A 1 121 ? -7.385 9.357 -7.003 1.00 88.12 121 LYS A CA 1
ATOM 928 C C . LYS A 1 121 ? -6.540 9.502 -8.276 1.00 88.12 121 LYS A C 1
ATOM 930 O O . LYS A 1 121 ? -6.158 10.610 -8.630 1.00 88.12 121 LYS A O 1
ATOM 935 N N . LEU A 1 122 ? -6.289 8.395 -8.979 1.00 87.25 122 LEU A N 1
ATOM 936 C CA . LEU A 1 122 ? -5.559 8.401 -10.251 1.00 87.25 122 LEU A CA 1
ATOM 937 C C . LEU A 1 122 ? -6.305 9.160 -11.358 1.00 87.25 122 LEU A C 1
ATOM 939 O O . LEU A 1 122 ? -5.662 9.839 -12.155 1.00 87.25 122 LEU A O 1
ATOM 943 N N . SER A 1 123 ? -7.637 9.051 -11.409 1.00 87.50 123 SER A N 1
ATOM 944 C CA . SER A 1 123 ? -8.477 9.805 -12.349 1.00 87.50 123 SER A CA 1
ATOM 945 C C . SER A 1 123 ? -8.416 11.304 -12.063 1.00 87.50 123 SER A C 1
ATOM 947 O O . SER A 1 123 ? -8.146 12.085 -12.972 1.00 87.50 123 SER A O 1
ATOM 949 N N . ASP A 1 124 ? -8.579 11.696 -10.798 1.00 87.50 124 ASP A N 1
ATOM 950 C CA . ASP A 1 124 ? -8.530 13.093 -10.359 1.00 87.50 124 ASP A CA 1
ATOM 951 C C . ASP A 1 124 ? -7.159 13.725 -10.686 1.00 87.50 124 ASP A C 1
ATOM 953 O O . ASP A 1 124 ? -7.084 14.823 -11.243 1.00 87.50 124 ASP A O 1
ATOM 957 N N . ASP A 1 125 ? -6.060 13.012 -10.407 1.00 81.00 125 ASP A N 1
ATOM 958 C CA . ASP A 1 125 ? -4.699 13.475 -10.707 1.00 81.00 125 ASP A CA 1
ATOM 959 C C . ASP A 1 125 ? -4.447 13.580 -12.229 1.00 81.00 125 ASP A C 1
ATOM 961 O O . ASP A 1 125 ? -3.755 14.496 -12.690 1.00 81.00 125 ASP A O 1
ATOM 965 N N . ALA A 1 126 ? -5.024 12.676 -13.030 1.00 76.69 126 ALA A N 1
ATOM 966 C CA . ALA A 1 126 ? -4.925 12.714 -14.489 1.00 76.69 126 ALA A CA 1
ATOM 967 C C . ALA A 1 126 ? -5.703 13.898 -15.093 1.00 76.69 126 ALA A C 1
ATOM 969 O O . ALA A 1 126 ? -5.193 14.584 -15.982 1.00 76.69 126 ALA A O 1
ATOM 970 N N . GLU A 1 127 ? -6.902 14.186 -14.585 1.00 68.94 127 GLU A N 1
ATOM 971 C CA . GLU A 1 127 ? -7.724 15.324 -15.010 1.00 68.94 127 GLU A CA 1
ATOM 972 C C . GLU A 1 127 ? -7.071 16.666 -14.639 1.00 68.94 127 GLU A C 1
ATOM 974 O O . GLU A 1 127 ? -6.988 17.575 -15.475 1.00 68.94 127 GLU A O 1
ATOM 979 N N . LEU A 1 128 ? -6.493 16.773 -13.438 1.00 59.16 128 LEU A N 1
ATOM 980 C CA . LEU A 1 128 ? -5.702 17.940 -13.035 1.00 59.16 128 LEU A CA 1
ATOM 981 C C . LEU A 1 128 ? -4.489 18.156 -13.953 1.00 59.16 128 LEU A C 1
ATOM 983 O O . LEU A 1 128 ? -4.214 19.295 -14.344 1.00 59.16 128 LEU A O 1
ATOM 987 N N . GLY A 1 129 ? -3.825 17.078 -14.377 1.00 54.47 129 GLY A N 1
ATOM 988 C CA . GLY A 1 129 ? -2.75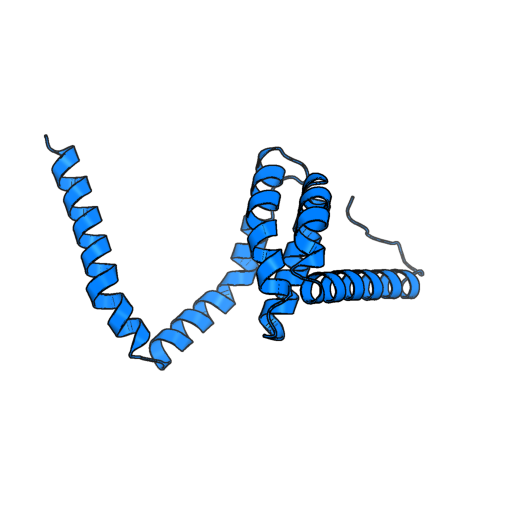1 17.123 -15.372 1.00 54.47 129 GLY A CA 1
ATOM 989 C C . GLY A 1 129 ? -3.189 17.681 -16.732 1.00 54.47 129 GLY A C 1
ATOM 990 O O . GLY A 1 129 ? -2.430 18.424 -17.353 1.00 54.47 129 GLY A O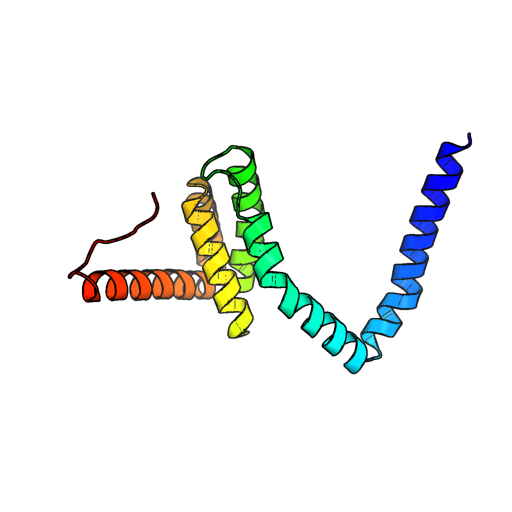 1
ATOM 991 N N . THR A 1 130 ? -4.422 17.402 -17.169 1.00 49.25 130 THR A N 1
ATOM 992 C CA . THR A 1 130 ? -4.976 17.949 -18.426 1.00 49.25 130 THR A CA 1
ATOM 993 C C . THR A 1 130 ? -5.415 19.413 -18.322 1.00 49.25 130 THR A C 1
ATOM 995 O O . THR A 1 130 ? -5.378 20.139 -19.312 1.00 49.25 130 THR A O 1
ATOM 998 N N . SER A 1 131 ? -5.774 19.884 -17.124 1.00 42.97 131 SER A N 1
ATOM 999 C CA . SER A 1 131 ? -6.164 21.284 -16.882 1.00 42.97 131 SER A CA 1
ATOM 1000 C C . SER A 1 131 ? -4.977 22.254 -16.744 1.00 42.97 131 SER A C 1
ATOM 1002 O O . SER A 1 131 ? -5.145 23.460 -16.923 1.00 42.97 131 SER A O 1
ATOM 1004 N N . PHE A 1 132 ? -3.768 21.738 -16.486 1.00 41.38 132 PHE A N 1
ATOM 1005 C CA . PHE A 1 132 ? -2.530 22.520 -16.344 1.00 41.38 132 PHE A CA 1
ATOM 1006 C C . PHE A 1 132 ? -1.641 22.494 -17.607 1.00 41.38 132 PHE A C 1
ATOM 1008 O O . PHE A 1 132 ? -0.480 22.912 -17.571 1.00 41.38 132 PHE A O 1
ATOM 1015 N N . GLU A 1 133 ? -2.171 22.039 -18.749 1.00 38.59 133 GLU A N 1
ATOM 1016 C CA . GLU A 1 133 ? -1.496 22.032 -20.059 1.00 38.59 133 GLU A CA 1
ATOM 1017 C C . GLU A 1 133 ? -1.379 23.448 -20.676 1.00 38.59 133 GLU A C 1
ATOM 1019 O O . GLU A 1 133 ? -1.816 23.728 -21.785 1.00 38.59 133 GLU A O 1
ATOM 1024 N N . TYR A 1 134 ? -0.719 24.356 -19.955 1.00 40.69 134 TYR A N 1
ATOM 1025 C CA . TYR A 1 134 ? 0.044 25.480 -20.510 1.00 40.69 134 TYR A CA 1
ATOM 1026 C C . TYR A 1 134 ? 1.342 25.649 -19.705 1.00 40.69 134 TYR A C 1
ATOM 1028 O O . TYR A 1 134 ? 1.651 26.716 -19.182 1.00 40.69 134 TYR A O 1
ATOM 1036 N N . GLY A 1 135 ? 2.129 24.576 -19.574 1.00 39.75 135 GLY A N 1
ATOM 1037 C CA . GLY A 1 135 ? 3.428 24.694 -18.908 1.00 39.75 135 GLY A CA 1
ATOM 1038 C C . GLY A 1 135 ? 4.103 23.403 -18.467 1.00 39.75 135 GLY A C 1
ATOM 1039 O O . GLY A 1 135 ? 4.564 23.342 -17.338 1.00 39.75 135 GLY A O 1
ATOM 1040 N N . LYS A 1 136 ? 4.234 22.426 -19.372 1.00 31.55 136 LYS A N 1
ATOM 1041 C CA . LYS A 1 136 ? 5.013 21.175 -19.232 1.00 31.55 136 LYS A CA 1
ATOM 1042 C C . LYS A 1 136 ? 4.484 20.156 -18.199 1.00 31.55 136 LYS A C 1
ATOM 1044 O O . LYS A 1 136 ? 4.548 20.406 -16.998 1.00 31.55 136 LYS A O 1
ATOM 1049 N N . PRO A 1 137 ? 4.130 18.932 -18.629 1.00 36.72 137 PRO A N 1
ATOM 1050 C CA . PRO A 1 137 ? 3.858 17.844 -17.701 1.00 36.72 137 PRO A CA 1
ATOM 1051 C C . PRO A 1 137 ? 5.171 17.348 -17.080 1.00 36.72 137 PRO A C 1
ATOM 1053 O O . PRO A 1 137 ? 6.099 16.942 -17.784 1.00 36.72 137 PRO A O 1
ATOM 1056 N N . LYS A 1 138 ? 5.261 17.372 -15.747 1.00 40.88 138 LYS A N 1
ATOM 1057 C CA . LYS A 1 138 ? 6.331 16.711 -14.988 1.00 40.88 138 LYS A CA 1
ATOM 1058 C C . LYS A 1 138 ? 5.778 15.415 -14.402 1.00 40.88 138 LYS A C 1
ATOM 1060 O O . LYS A 1 138 ? 5.521 15.313 -13.210 1.00 40.88 138 LYS A O 1
ATOM 1065 N N . ILE A 1 139 ? 5.574 14.438 -15.280 1.00 47.06 139 ILE A N 1
ATOM 1066 C CA . ILE A 1 139 ? 5.405 13.038 -14.888 1.00 47.06 139 ILE A CA 1
ATOM 1067 C C . ILE A 1 139 ? 6.821 12.530 -14.584 1.00 47.06 139 ILE A C 1
ATOM 1069 O O . ILE A 1 139 ? 7.669 12.598 -15.480 1.00 47.06 139 ILE A O 1
ATOM 1073 N N . PRO A 1 140 ? 7.140 12.098 -13.352 1.00 51.72 140 PRO A N 1
A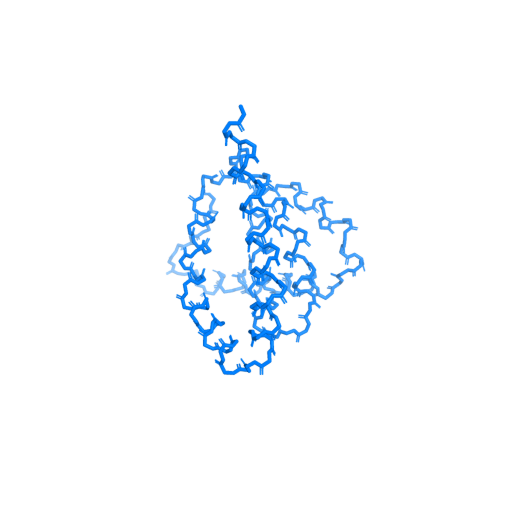TOM 1074 C CA . PRO A 1 140 ? 8.446 11.538 -13.069 1.00 51.72 140 PRO A CA 1
ATOM 1075 C C . PRO A 1 140 ? 8.444 10.091 -13.570 1.00 51.72 140 PRO A C 1
ATOM 1077 O O . PRO A 1 140 ? 7.933 9.198 -12.896 1.00 51.72 140 PRO A O 1
ATOM 1080 N N . TRP A 1 141 ? 8.969 9.887 -14.777 1.00 50.28 141 TRP A N 1
ATOM 1081 C CA . TRP A 1 141 ? 9.571 8.610 -15.159 1.00 50.28 141 TRP A CA 1
ATOM 1082 C C . TRP A 1 141 ? 11.008 8.591 -14.643 1.00 50.28 141 TRP A C 1
ATOM 1084 O O . TRP A 1 141 ? 11.731 9.580 -14.917 1.00 50.28 141 TRP A O 1
#

InterPro domains:
  IPR019308 Transmembrane protein 214 [PTHR13448] (29-125)

Organism: Cucurbita moschata (NCBI:txid3662)

Sequence (141 aa):
MIVQACQADLAIGLYAWAHYLLPIVSCNPQARVKATERFEAIYPTLKEVALAGSPGSKAMKQVSQKIFSFAAKAAGESVSELSGEATNVFIWCLTQNVDCYKQWDKIYEDNLEASVSVLKKLSDDAELGTSFEYGKPKIPW

Secondary structure (DSSP, 8-state):
-HHHHHHHHHHHHHHHIIIIIHHHHHH-HHHHHHHHHHHHHHHHHHHHHHH-SPTT-HHHHHHHHHHHHHHHHHHTSS-HHHHHHHHHHHHHHHHH-THHHHHHHHHTTT-HHHHHHHHHHHHHHHHHHHHT-SS------

Radius of gyration: 20.35 Å; chains: 1; bounding box: 43×43×53 Å

pLDDT: mean 74.02, std 15.36, range [31.55, 92.19]